Protein AF-A0A949L0H9-F1 (afdb_monomer_lite)

Structure (mmCIF, N/CA/C/O backbone):
data_AF-A0A949L0H9-F1
#
_entry.id   AF-A0A949L0H9-F1
#
loop_
_atom_site.group_PDB
_atom_site.id
_atom_site.type_symbol
_atom_site.label_atom_id
_atom_site.label_alt_id
_atom_site.label_comp_id
_atom_site.label_asym_id
_atom_site.label_entity_id
_atom_site.label_seq_id
_atom_site.pdbx_PDB_ins_code
_atom_site.Cartn_x
_atom_site.Cartn_y
_atom_site.Cartn_z
_atom_site.occupancy
_atom_site.B_iso_or_equiv
_atom_site.auth_seq_id
_atom_site.auth_comp_id
_atom_site.auth_asym_id
_atom_site.auth_atom_id
_atom_site.pdbx_PDB_model_num
ATOM 1 N N . GLN A 1 1 ? -30.271 -4.944 9.370 1.00 47.50 1 GLN A N 1
ATOM 2 C CA . GLN A 1 1 ? -29.997 -3.859 8.396 1.00 47.50 1 GLN A CA 1
ATOM 3 C C . GLN A 1 1 ? -28.569 -3.303 8.517 1.00 47.50 1 GLN A C 1
ATOM 5 O O . GLN A 1 1 ? -27.962 -3.091 7.476 1.00 47.50 1 GLN A O 1
ATOM 10 N N . HIS A 1 2 ? -27.985 -3.191 9.722 1.00 46.84 2 HIS A N 1
ATOM 11 C CA . HIS A 1 2 ? -26.578 -2.780 9.932 1.00 46.84 2 HIS A CA 1
ATOM 12 C C . HIS A 1 2 ? -25.532 -3.670 9.216 1.00 46.84 2 HIS A C 1
ATOM 14 O O . HIS A 1 2 ? -24.662 -3.157 8.523 1.00 46.84 2 HIS A O 1
ATOM 20 N N . LEU A 1 3 ? -25.679 -5.003 9.259 1.00 48.28 3 LEU A N 1
ATOM 21 C CA . LEU A 1 3 ? -24.758 -5.945 8.590 1.00 48.28 3 LEU A CA 1
ATOM 22 C C . LEU A 1 3 ? -24.699 -5.799 7.054 1.00 48.28 3 LEU A C 1
ATOM 24 O O . LEU A 1 3 ? -23.648 -6.015 6.463 1.00 48.28 3 LEU A O 1
ATOM 28 N N . LYS A 1 4 ? -25.800 -5.397 6.394 1.00 53.53 4 LYS A N 1
ATOM 29 C CA . LYS A 1 4 ? -25.814 -5.175 4.933 1.00 53.53 4 LYS A CA 1
ATOM 30 C C . LYS A 1 4 ? -25.065 -3.895 4.541 1.00 53.53 4 LYS A C 1
ATOM 32 O O . LYS A 1 4 ? -24.389 -3.880 3.519 1.00 53.53 4 LYS A O 1
ATOM 37 N N . GLN A 1 5 ? -25.157 -2.844 5.361 1.00 55.78 5 GLN A N 1
ATOM 38 C CA . GLN A 1 5 ? -24.393 -1.606 5.161 1.00 55.78 5 GLN A CA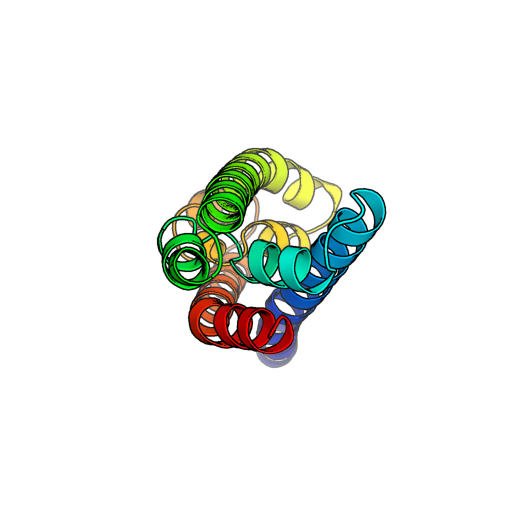 1
ATOM 39 C C . GLN A 1 5 ? -22.902 -1.809 5.452 1.00 55.78 5 GLN A C 1
ATOM 41 O O . GLN A 1 5 ? -22.064 -1.259 4.740 1.00 55.78 5 GLN A O 1
ATOM 46 N N . LEU A 1 6 ? -22.570 -2.644 6.441 1.00 62.34 6 LEU A N 1
ATOM 47 C CA . LEU A 1 6 ? -21.193 -3.057 6.707 1.00 62.34 6 LEU A CA 1
ATOM 48 C C . LEU A 1 6 ? -20.623 -3.877 5.535 1.00 62.34 6 LEU A C 1
ATOM 50 O O . LEU A 1 6 ? -19.512 -3.610 5.088 1.00 62.34 6 LEU A O 1
ATOM 54 N N . GLY A 1 7 ? -21.424 -4.788 4.968 1.00 69.62 7 GLY A N 1
ATOM 55 C CA . GLY A 1 7 ? -21.062 -5.603 3.802 1.00 69.62 7 GLY A CA 1
ATOM 56 C C . GLY A 1 7 ? -20.599 -4.793 2.589 1.00 69.62 7 GLY A C 1
ATOM 57 O O . GLY A 1 7 ? -19.589 -5.128 1.979 1.00 69.62 7 GLY A O 1
ATOM 58 N N . PHE A 1 8 ? -21.284 -3.692 2.265 1.00 76.38 8 PHE A N 1
ATOM 59 C CA . PHE A 1 8 ? -20.881 -2.836 1.143 1.00 76.38 8 PHE A CA 1
ATOM 60 C C . PHE A 1 8 ? -19.554 -2.107 1.413 1.00 76.38 8 PHE A C 1
ATOM 62 O O . PHE A 1 8 ? -18.700 -2.011 0.532 1.00 76.38 8 PHE A O 1
ATOM 69 N N . LYS A 1 9 ? -19.345 -1.638 2.650 1.00 72.69 9 LYS A N 1
ATOM 70 C CA . LYS A 1 9 ? -18.119 -0.924 3.044 1.00 72.69 9 LYS A CA 1
ATOM 71 C C . LYS A 1 9 ? -16.886 -1.828 3.075 1.00 72.69 9 LYS A C 1
ATOM 73 O O . LYS A 1 9 ? -15.805 -1.360 2.734 1.00 72.69 9 LYS A O 1
ATOM 78 N N . ILE A 1 10 ? -17.054 -3.107 3.415 1.00 79.00 10 ILE A N 1
ATOM 79 C CA . ILE A 1 10 ? -15.980 -4.116 3.406 1.00 79.00 10 ILE A CA 1
ATOM 80 C C . ILE A 1 10 ? -15.310 -4.226 2.032 1.00 79.00 10 ILE A C 1
ATOM 82 O O . ILE A 1 10 ? -14.104 -4.421 1.965 1.00 79.00 10 ILE A O 1
ATOM 86 N N . ILE A 1 11 ? -16.072 -4.075 0.946 1.00 84.25 11 ILE A N 1
ATOM 87 C CA . ILE A 1 11 ? -15.538 -4.125 -0.421 1.00 84.25 11 ILE A CA 1
ATOM 88 C C . ILE A 1 11 ? -15.094 -2.733 -0.877 1.00 84.25 11 ILE A C 1
ATOM 90 O O . ILE A 1 11 ? -14.038 -2.579 -1.488 1.00 84.25 11 ILE A O 1
ATOM 94 N N . LEU A 1 12 ? -15.884 -1.702 -0.568 1.00 89.56 12 LEU A N 1
ATOM 95 C CA . LEU A 1 12 ? -15.632 -0.352 -1.064 1.00 89.56 12 LEU A CA 1
ATOM 96 C C . LEU A 1 12 ? -14.301 0.225 -0.566 1.00 89.56 12 LEU A C 1
ATOM 98 O O . LEU A 1 12 ? -13.588 0.853 -1.346 1.00 89.56 12 LEU A O 1
ATOM 102 N N . VAL A 1 13 ? -13.959 0.017 0.709 1.00 93.81 13 VAL A N 1
ATOM 103 C CA . VAL A 1 13 ? -12.723 0.549 1.307 1.00 93.81 13 VAL A CA 1
ATOM 104 C C . VAL A 1 13 ? -11.472 0.015 0.597 1.00 93.81 13 VAL A C 1
ATOM 106 O O . VAL A 1 13 ? -10.722 0.837 0.068 1.00 93.81 13 VAL A O 1
ATOM 109 N N . PRO A 1 14 ? -11.237 -1.309 0.495 1.00 94.31 14 PRO A N 1
ATOM 110 C CA . PRO A 1 14 ? -10.046 -1.808 -0.180 1.00 94.31 14 PRO A CA 1
ATOM 111 C C . PRO A 1 14 ? -10.029 -1.465 -1.674 1.00 94.31 14 PRO A C 1
ATOM 113 O O . PRO A 1 14 ? -8.987 -1.082 -2.194 1.00 94.31 14 PRO A O 1
ATOM 116 N N . VAL A 1 15 ? -11.169 -1.531 -2.370 1.00 94.12 15 VAL A N 1
ATOM 117 C CA . VAL A 1 15 ? -11.220 -1.227 -3.811 1.00 94.12 15 VAL A CA 1
ATOM 118 C C . VAL A 1 15 ? -10.897 0.242 -4.083 1.00 94.12 15 VAL A C 1
ATOM 120 O O . VAL A 1 15 ? -10.064 0.539 -4.938 1.00 94.12 15 VAL A O 1
ATOM 123 N N . SER A 1 16 ? -11.508 1.170 -3.343 1.00 95.00 16 SER A N 1
ATOM 124 C CA . SER A 1 16 ? -11.232 2.604 -3.508 1.00 95.00 16 SER A CA 1
ATOM 125 C C . SER A 1 16 ? -9.788 2.957 -3.148 1.00 95.00 16 SER A C 1
ATOM 127 O O . SER A 1 16 ? -9.146 3.701 -3.890 1.00 95.00 16 SER A O 1
ATOM 129 N N . ALA A 1 17 ? -9.246 2.378 -2.071 1.00 95.88 17 ALA A N 1
ATOM 130 C CA . ALA A 1 17 ? -7.853 2.568 -1.680 1.00 95.88 17 ALA A CA 1
ATOM 131 C C . ALA A 1 17 ? -6.874 2.021 -2.734 1.00 95.88 17 ALA A C 1
ATOM 133 O O . ALA A 1 17 ? -5.868 2.668 -3.025 1.00 95.88 17 ALA A O 1
ATOM 134 N N . ALA A 1 18 ? -7.182 0.874 -3.347 1.00 97.00 18 ALA A N 1
ATOM 135 C CA . ALA A 1 18 ? -6.337 0.258 -4.367 1.00 97.00 18 ALA A CA 1
ATOM 136 C C . ALA A 1 18 ? -6.315 1.109 -5.638 1.00 97.00 18 ALA A C 1
ATOM 138 O O . ALA A 1 18 ? -5.243 1.461 -6.128 1.00 97.00 18 ALA A O 1
ATOM 139 N N . ILE A 1 19 ? -7.497 1.498 -6.127 1.00 97.50 19 ILE A N 1
ATOM 140 C CA . ILE A 1 19 ? -7.647 2.358 -7.306 1.00 97.50 19 ILE A CA 1
ATOM 141 C C . ILE A 1 19 ? -6.945 3.698 -7.074 1.00 97.50 19 ILE A C 1
ATOM 143 O O . ILE A 1 19 ? -6.143 4.119 -7.905 1.00 97.50 19 ILE A O 1
ATOM 147 N N . GLY A 1 20 ? -7.199 4.349 -5.935 1.00 97.38 20 GLY A N 1
ATOM 148 C CA . GLY A 1 20 ? -6.581 5.630 -5.597 1.00 97.38 20 GLY A CA 1
ATOM 149 C C . GLY A 1 20 ? -5.057 5.540 -5.491 1.00 97.38 20 GLY A C 1
ATOM 150 O O . GLY A 1 20 ? -4.358 6.389 -6.040 1.00 97.38 20 GLY A O 1
ATOM 151 N N . GLY A 1 21 ? -4.539 4.492 -4.843 1.00 97.25 21 GLY A N 1
ATOM 152 C CA . GLY A 1 21 ? -3.101 4.252 -4.717 1.00 97.25 21 GLY A CA 1
ATOM 153 C C . GLY A 1 21 ? -2.420 4.014 -6.064 1.00 97.25 21 GLY A C 1
ATOM 154 O O . GLY A 1 21 ? -1.398 4.636 -6.346 1.00 97.25 21 GLY A O 1
ATOM 155 N N . ILE A 1 22 ? -3.010 3.174 -6.920 1.00 98.38 22 ILE A N 1
ATOM 156 C CA . ILE A 1 22 ? -2.482 2.876 -8.260 1.00 98.38 22 ILE A CA 1
ATOM 157 C C . ILE A 1 22 ? -2.497 4.126 -9.140 1.00 98.38 22 ILE A C 1
ATOM 159 O O . ILE A 1 22 ? -1.470 4.465 -9.723 1.00 98.38 22 ILE A O 1
ATOM 163 N N . ILE A 1 23 ? -3.624 4.844 -9.201 1.00 98.38 23 ILE A N 1
ATOM 164 C CA . ILE A 1 23 ? -3.727 6.090 -9.974 1.00 98.38 23 ILE A CA 1
ATOM 165 C C . ILE A 1 23 ? -2.709 7.114 -9.461 1.00 98.38 23 ILE A C 1
ATOM 167 O O . ILE A 1 23 ? -2.021 7.742 -10.262 1.00 98.38 23 ILE A O 1
ATOM 171 N N . GLY A 1 24 ? -2.560 7.249 -8.140 1.00 98.00 24 GLY A N 1
ATOM 172 C CA . GLY A 1 24 ? -1.538 8.102 -7.537 1.00 98.00 24 GLY A CA 1
ATOM 173 C C . GLY A 1 24 ? -0.125 7.718 -7.980 1.00 98.00 24 GLY A C 1
ATOM 174 O O . GLY A 1 24 ? 0.632 8.584 -8.409 1.00 98.00 24 GLY A O 1
ATOM 175 N N . GLY A 1 25 ? 0.206 6.424 -7.961 1.00 98.06 25 GLY A N 1
ATOM 176 C CA . GLY A 1 25 ? 1.482 5.906 -8.462 1.00 98.06 25 GLY A CA 1
ATOM 177 C C . GLY A 1 25 ? 1.720 6.229 -9.938 1.00 98.06 25 GLY A C 1
ATOM 178 O O . GLY A 1 25 ? 2.794 6.709 -10.293 1.00 98.06 25 GLY A O 1
ATOM 179 N N . MET A 1 26 ? 0.707 6.046 -10.790 1.00 98.38 26 MET A N 1
ATOM 180 C CA . MET A 1 26 ? 0.776 6.384 -12.218 1.00 98.38 26 MET A CA 1
ATOM 181 C C . MET A 1 26 ? 0.998 7.884 -12.451 1.00 98.38 26 MET A C 1
ATOM 183 O O . MET A 1 26 ? 1.796 8.261 -13.306 1.00 98.38 26 MET A O 1
ATOM 187 N N . ILE A 1 27 ? 0.317 8.741 -11.684 1.00 98.56 27 ILE A N 1
ATOM 188 C CA . ILE A 1 27 ? 0.479 10.199 -11.763 1.00 98.56 27 ILE A CA 1
ATOM 189 C C . ILE A 1 27 ? 1.897 10.601 -11.349 1.00 98.56 27 ILE A C 1
ATOM 191 O O . ILE A 1 27 ? 2.534 11.382 -12.052 1.00 98.56 27 ILE A O 1
ATOM 195 N N . ILE A 1 28 ? 2.409 10.061 -10.239 1.00 97.81 28 ILE A N 1
ATOM 196 C CA . ILE A 1 28 ? 3.774 10.355 -9.785 1.00 97.81 28 ILE A CA 1
ATOM 197 C C . ILE A 1 28 ? 4.804 9.869 -10.808 1.00 97.81 28 ILE A C 1
ATOM 199 O O . ILE A 1 28 ? 5.720 10.621 -11.127 1.00 97.81 28 ILE A O 1
ATOM 203 N N . ALA A 1 29 ? 4.629 8.677 -11.383 1.00 97.56 29 ALA A N 1
ATOM 204 C CA . ALA A 1 29 ? 5.492 8.198 -12.460 1.00 97.56 29 ALA A CA 1
ATOM 205 C C . ALA A 1 29 ? 5.481 9.151 -13.666 1.00 97.56 29 ALA A C 1
ATOM 207 O O . ALA A 1 29 ? 6.547 9.537 -14.137 1.00 97.56 29 ALA A O 1
ATOM 208 N N . ALA A 1 30 ? 4.306 9.620 -14.100 1.00 97.75 30 ALA A N 1
ATOM 209 C CA . ALA A 1 30 ? 4.203 10.595 -15.186 1.00 97.75 30 ALA A CA 1
ATOM 210 C C . ALA A 1 30 ? 4.922 11.920 -14.863 1.00 97.75 30 ALA A C 1
ATOM 212 O O . ALA A 1 30 ? 5.626 12.457 -15.716 1.00 97.75 30 ALA A O 1
ATOM 213 N N . ILE A 1 31 ? 4.795 12.428 -13.630 1.00 98.25 31 ILE A N 1
ATOM 214 C CA . ILE A 1 31 ? 5.500 13.639 -13.168 1.00 98.25 31 ILE A CA 1
ATOM 215 C C . ILE A 1 31 ? 7.021 13.433 -13.184 1.00 98.25 31 ILE A C 1
ATOM 217 O O . ILE A 1 31 ? 7.763 14.336 -13.566 1.00 98.25 31 ILE A O 1
ATOM 221 N N . LEU A 1 32 ? 7.485 12.245 -12.798 1.00 96.44 32 LEU A N 1
ATOM 222 C CA . LEU A 1 32 ? 8.901 11.873 -12.786 1.00 96.44 32 LEU A CA 1
ATOM 223 C C . LEU A 1 32 ? 9.425 11.419 -14.157 1.00 96.44 32 LEU A C 1
ATOM 225 O O . LEU A 1 32 ? 10.583 11.025 -14.259 1.00 96.44 32 LEU A O 1
ATOM 229 N N . SER A 1 33 ? 8.607 11.492 -15.214 1.00 96.56 33 SER A N 1
ATOM 230 C CA . SER A 1 33 ? 8.946 11.004 -16.562 1.00 96.56 33 SER A CA 1
ATOM 231 C C . SER A 1 33 ? 9.325 9.513 -16.611 1.00 96.56 33 SER A C 1
ATOM 233 O O . SER A 1 33 ? 10.092 9.091 -17.474 1.00 96.56 33 SER A O 1
ATOM 235 N N . MET A 1 34 ? 8.769 8.711 -15.700 1.00 95.06 34 MET A N 1
ATOM 236 C CA . MET A 1 34 ? 8.860 7.249 -15.686 1.00 95.06 34 MET A CA 1
ATOM 237 C C . MET A 1 34 ? 7.657 6.625 -16.417 1.00 95.06 34 MET A C 1
ATOM 239 O O . MET A 1 34 ? 6.579 7.233 -16.456 1.00 95.06 34 MET A O 1
ATOM 243 N N . PRO A 1 35 ? 7.775 5.398 -16.958 1.00 96.62 35 PRO A N 1
ATOM 244 C CA . PRO A 1 35 ? 6.628 4.672 -17.491 1.00 96.62 35 PRO A CA 1
ATOM 245 C C . PRO A 1 35 ? 5.511 4.538 -16.445 1.00 96.62 35 PRO A C 1
ATOM 247 O O . PRO A 1 35 ? 5.727 4.097 -15.318 1.00 96.62 35 PRO A O 1
ATOM 250 N N . VAL A 1 36 ? 4.277 4.888 -16.817 1.00 97.81 36 VAL A N 1
ATOM 251 C CA . VAL A 1 36 ? 3.152 4.945 -15.862 1.00 97.81 36 VAL A CA 1
ATOM 252 C C . VAL A 1 36 ? 2.861 3.600 -15.190 1.00 97.81 36 VAL A C 1
ATOM 254 O O . VAL A 1 36 ? 2.466 3.568 -14.024 1.00 97.81 36 VAL A O 1
ATOM 257 N N . PHE A 1 37 ? 3.097 2.486 -15.889 1.00 97.88 37 PHE A N 1
ATOM 258 C CA . PHE A 1 37 ? 2.896 1.146 -15.338 1.00 97.88 37 PHE A CA 1
ATOM 259 C C . PHE A 1 37 ? 3.993 0.726 -14.348 1.00 97.88 37 PHE A C 1
ATOM 261 O O . PHE A 1 37 ? 3.722 -0.118 -13.499 1.00 97.88 37 PHE A O 1
ATOM 268 N N . GLU A 1 38 ? 5.169 1.366 -14.349 1.00 97.81 38 GLU A N 1
ATOM 269 C CA . GLU A 1 38 ? 6.159 1.191 -13.276 1.00 97.81 38 GLU A CA 1
ATOM 270 C C . GLU A 1 38 ? 5.643 1.796 -11.968 1.00 97.81 38 GLU A C 1
ATOM 272 O O . GLU A 1 38 ? 5.677 1.150 -10.919 1.00 97.81 38 GLU A O 1
ATOM 277 N N . GLY A 1 39 ? 5.061 2.998 -12.045 1.00 98.00 39 GLY A N 1
ATOM 278 C CA . GLY A 1 39 ? 4.372 3.620 -10.913 1.00 98.00 39 GLY A CA 1
ATOM 279 C C . GLY A 1 39 ? 3.194 2.785 -10.410 1.00 98.00 39 GLY A C 1
ATOM 280 O O . GLY A 1 39 ? 3.019 2.627 -9.200 1.00 98.00 39 GLY A O 1
ATOM 281 N N . ALA A 1 40 ? 2.413 2.204 -11.327 1.00 98.38 40 ALA A N 1
ATOM 282 C CA . ALA A 1 40 ? 1.321 1.295 -10.983 1.00 98.38 40 ALA A CA 1
ATOM 283 C C . ALA A 1 40 ? 1.824 0.022 -10.280 1.00 98.38 40 ALA A C 1
ATOM 285 O O . ALA A 1 40 ? 1.273 -0.350 -9.245 1.00 98.38 40 ALA A O 1
ATOM 286 N N . ALA A 1 41 ? 2.883 -0.615 -10.794 1.00 98.12 41 ALA A N 1
ATOM 287 C CA . ALA A 1 41 ? 3.469 -1.825 -10.214 1.00 98.12 41 ALA A CA 1
ATOM 288 C C . ALA A 1 41 ? 4.022 -1.576 -8.801 1.00 98.12 41 ALA A C 1
ATOM 290 O O . ALA A 1 41 ? 3.747 -2.350 -7.884 1.00 98.12 41 ALA A O 1
ATOM 291 N N . VAL A 1 42 ? 4.734 -0.461 -8.602 1.00 98.25 42 VAL A N 1
ATOM 292 C CA . VAL A 1 42 ? 5.242 -0.035 -7.287 1.00 98.25 42 VAL A CA 1
ATOM 293 C C . VAL A 1 42 ? 4.095 0.196 -6.295 1.00 98.25 42 VAL A C 1
ATOM 295 O O . VAL A 1 42 ? 4.141 -0.294 -5.160 1.00 98.25 42 VAL A O 1
ATOM 298 N N . ALA A 1 43 ? 3.050 0.914 -6.717 1.00 97.94 43 ALA A N 1
ATOM 299 C CA . ALA A 1 43 ? 1.904 1.247 -5.870 1.00 97.94 43 ALA A CA 1
ATOM 300 C C . ALA A 1 43 ? 1.011 0.034 -5.551 1.00 97.94 43 ALA A C 1
ATOM 302 O O . ALA A 1 43 ? 0.459 -0.051 -4.450 1.00 97.94 43 ALA A O 1
ATOM 303 N N . ALA A 1 44 ? 0.914 -0.929 -6.471 1.00 98.06 44 ALA A N 1
ATOM 304 C CA . ALA A 1 44 ? 0.171 -2.177 -6.298 1.00 98.06 44 ALA A CA 1
ATOM 305 C C . ALA A 1 44 ? 0.785 -3.129 -5.255 1.00 98.06 44 ALA A C 1
ATOM 307 O O . ALA A 1 44 ? 0.195 -4.162 -4.945 1.00 98.06 44 ALA A O 1
ATOM 308 N N . GLY A 1 45 ? 1.940 -2.785 -4.674 1.00 97.12 45 GLY A N 1
ATOM 309 C CA . GLY A 1 45 ? 2.485 -3.491 -3.515 1.00 97.12 45 GLY A CA 1
ATOM 310 C C . GLY A 1 45 ? 1.674 -3.293 -2.231 1.00 97.12 45 GLY A C 1
ATOM 311 O O . GLY A 1 45 ? 1.773 -4.111 -1.321 1.00 97.12 45 GLY A O 1
ATOM 312 N N . PHE A 1 46 ? 0.858 -2.236 -2.144 1.00 97.06 46 PHE A N 1
ATOM 313 C CA . PHE A 1 46 ? -0.070 -1.946 -1.039 1.00 97.06 46 PHE A CA 1
ATOM 314 C C . PHE A 1 46 ? 0.507 -2.024 0.387 1.00 97.06 46 PHE A C 1
ATOM 316 O O . PHE A 1 46 ? -0.251 -2.118 1.351 1.00 97.06 46 PHE A O 1
ATOM 323 N N . GLY A 1 47 ? 1.817 -1.886 0.566 1.00 93.25 47 GLY A N 1
ATOM 324 C CA . GLY A 1 47 ? 2.517 -1.992 1.851 1.00 93.25 47 GLY A CA 1
ATOM 325 C C . GLY A 1 47 ? 3.234 -3.326 2.062 1.00 93.25 47 GLY A C 1
ATOM 326 O O . GLY A 1 47 ? 3.961 -3.466 3.037 1.00 93.25 47 GLY A O 1
ATOM 327 N N . TRP A 1 48 ? 3.105 -4.293 1.150 1.00 95.31 48 TRP A N 1
ATOM 328 C CA . TRP A 1 48 ? 3.815 -5.567 1.236 1.00 95.31 48 TRP A CA 1
ATOM 329 C C . TRP A 1 48 ? 5.255 -5.433 0.729 1.00 95.31 48 TRP A C 1
ATOM 331 O O . TRP A 1 48 ? 5.609 -5.850 -0.377 1.00 95.31 48 TRP A O 1
ATOM 341 N N . TYR A 1 49 ? 6.098 -4.836 1.571 1.00 94.06 49 TYR A N 1
ATOM 342 C CA . TYR A 1 49 ? 7.469 -4.469 1.223 1.00 94.06 49 TYR A CA 1
ATOM 343 C C . TYR A 1 49 ? 8.383 -5.661 0.916 1.00 94.06 49 TYR A C 1
ATOM 345 O O . TYR A 1 49 ? 9.413 -5.477 0.287 1.00 94.06 49 TYR A O 1
ATOM 353 N N . SER A 1 50 ? 8.059 -6.878 1.357 1.00 95.12 50 SER A N 1
ATOM 354 C CA . SER A 1 50 ? 8.877 -8.062 1.071 1.00 95.12 50 SER A CA 1
ATOM 355 C C . SER A 1 50 ? 8.487 -8.755 -0.237 1.00 95.12 50 SER A C 1
ATOM 357 O O . SER A 1 50 ? 9.366 -9.189 -0.977 1.00 95.12 50 SER A O 1
ATOM 359 N N . LEU A 1 51 ? 7.189 -8.841 -0.550 1.00 97.00 51 LEU A N 1
ATOM 360 C CA . LEU A 1 51 ? 6.697 -9.572 -1.721 1.00 97.00 51 LEU A CA 1
ATOM 361 C C . LEU A 1 51 ? 6.701 -8.727 -2.998 1.00 97.00 51 LEU A C 1
ATOM 363 O O . LEU A 1 51 ? 7.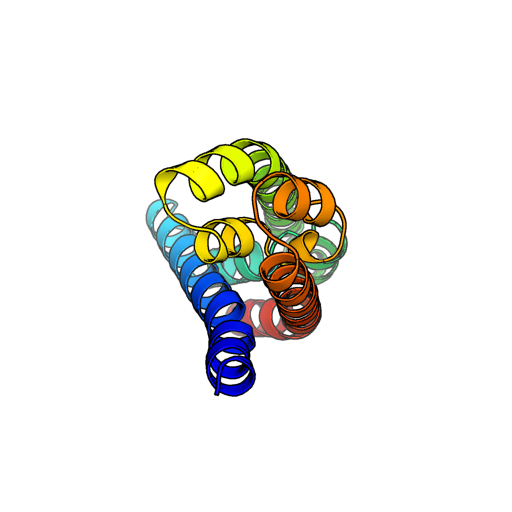133 -9.210 -4.042 1.00 97.00 51 LEU A O 1
ATOM 367 N N . ALA A 1 52 ? 6.229 -7.479 -2.947 1.00 97.19 52 ALA A N 1
ATOM 368 C CA . ALA A 1 52 ? 6.118 -6.669 -4.160 1.00 97.19 52 ALA A CA 1
ATOM 369 C C . ALA A 1 52 ? 7.485 -6.431 -4.838 1.00 97.19 52 ALA A C 1
ATOM 371 O O . ALA A 1 52 ? 7.596 -6.681 -6.039 1.00 97.19 52 ALA A O 1
ATOM 372 N N . PRO A 1 53 ? 8.562 -6.073 -4.108 1.00 97.94 53 PRO A N 1
ATOM 373 C CA . PRO A 1 53 ? 9.894 -5.940 -4.700 1.00 97.94 53 PRO A CA 1
ATOM 374 C C . PRO A 1 53 ? 10.440 -7.253 -5.246 1.00 97.94 53 PRO A C 1
ATOM 376 O O . PRO A 1 53 ? 11.098 -7.243 -6.283 1.00 97.94 53 PRO A O 1
ATOM 379 N N . LEU A 1 54 ? 10.149 -8.378 -4.583 1.00 98.19 54 LEU A N 1
ATOM 380 C CA . LEU A 1 54 ? 10.561 -9.708 -5.034 1.00 98.19 54 LEU A CA 1
ATOM 381 C C . LEU A 1 54 ? 9.966 -10.040 -6.410 1.00 98.19 54 LEU A C 1
ATOM 383 O O . LEU A 1 54 ? 10.671 -10.571 -7.262 1.00 98.19 54 LEU A O 1
ATOM 387 N N . ILE A 1 55 ? 8.696 -9.693 -6.638 1.00 97.75 55 ILE A N 1
ATOM 388 C CA . ILE A 1 55 ? 8.016 -9.886 -7.929 1.00 97.75 55 ILE A CA 1
ATOM 389 C C . ILE A 1 55 ? 8.590 -8.954 -9.009 1.00 97.75 55 ILE A C 1
ATOM 391 O O . ILE A 1 55 ? 8.681 -9.347 -10.168 1.00 97.75 55 ILE A O 1
ATOM 395 N N . ILE A 1 56 ? 8.984 -7.731 -8.640 1.00 98.00 56 ILE A N 1
ATOM 396 C CA . ILE A 1 56 ? 9.501 -6.711 -9.570 1.00 98.00 56 ILE A CA 1
ATOM 397 C C . ILE A 1 56 ? 10.985 -6.934 -9.915 1.00 98.00 56 ILE A C 1
ATOM 399 O O . ILE A 1 56 ? 11.430 -6.548 -10.994 1.00 98.00 56 ILE A O 1
ATOM 403 N N . ALA A 1 57 ? 11.759 -7.570 -9.032 1.00 97.81 57 ALA A N 1
ATOM 404 C CA . ALA A 1 57 ? 13.208 -7.733 -9.181 1.00 97.81 57 ALA A CA 1
ATOM 405 C C . ALA A 1 57 ? 13.667 -8.347 -10.520 1.00 97.81 57 ALA A C 1
ATOM 407 O O . ALA A 1 57 ? 14.653 -7.847 -11.062 1.00 97.81 57 ALA A O 1
ATOM 408 N N . PRO A 1 58 ? 12.986 -9.360 -11.098 1.00 96.56 58 PRO A N 1
ATOM 409 C CA . PRO A 1 58 ? 13.348 -9.895 -12.412 1.00 96.56 58 PRO A CA 1
ATOM 410 C C . PRO A 1 58 ? 13.177 -8.898 -13.567 1.00 96.56 58 PRO A C 1
ATOM 412 O O . PRO A 1 58 ? 13.855 -9.043 -14.578 1.00 96.56 58 PRO A O 1
ATOM 415 N N . TYR A 1 59 ? 12.284 -7.911 -13.429 1.00 96.12 59 TYR A N 1
ATOM 416 C CA . TYR A 1 59 ? 12.082 -6.849 -14.419 1.00 96.12 59 TYR A CA 1
ATOM 417 C C . TYR A 1 59 ? 13.137 -5.745 -14.270 1.00 96.12 59 TYR A C 1
ATOM 419 O O . TYR A 1 59 ? 13.790 -5.369 -15.238 1.00 96.12 59 TYR A O 1
ATOM 427 N N . SER A 1 60 ? 13.332 -5.230 -13.052 1.00 96.94 60 SER A N 1
ATOM 428 C CA . SER A 1 60 ? 14.329 -4.191 -12.779 1.00 96.94 60 SER A CA 1
ATOM 429 C C . SER A 1 60 ? 14.724 -4.166 -11.303 1.00 96.94 60 SER A C 1
ATOM 431 O O . SER A 1 60 ? 13.883 -4.004 -10.415 1.00 96.94 60 SER A O 1
ATOM 433 N N . ALA A 1 61 ? 16.028 -4.267 -11.034 1.00 97.50 61 ALA A N 1
ATOM 434 C CA . ALA A 1 61 ? 16.580 -4.151 -9.683 1.00 97.50 61 ALA A CA 1
ATOM 435 C C . ALA A 1 61 ? 16.389 -2.740 -9.091 1.00 97.50 61 ALA A C 1
ATOM 437 O O . ALA A 1 61 ? 16.145 -2.588 -7.891 1.00 97.50 61 ALA A O 1
ATOM 438 N N . GLU A 1 62 ? 16.456 -1.707 -9.933 1.00 97.25 62 GLU A N 1
ATOM 439 C CA . GLU A 1 62 ? 16.195 -0.326 -9.528 1.00 97.25 62 GLU A CA 1
ATOM 440 C C . GLU A 1 62 ? 14.728 -0.155 -9.118 1.00 97.25 62 GLU A C 1
ATOM 442 O O . GLU A 1 62 ? 14.447 0.290 -8.003 1.00 97.25 62 GLU A O 1
ATOM 447 N N . LEU A 1 63 ? 13.789 -0.611 -9.956 1.00 97.62 63 LEU A N 1
ATOM 448 C CA . LEU A 1 63 ? 12.361 -0.506 -9.653 1.00 97.62 63 LEU A CA 1
ATOM 449 C C . LEU A 1 63 ? 11.969 -1.347 -8.433 1.00 97.62 63 LEU A C 1
ATOM 451 O O . LEU A 1 63 ? 11.130 -0.929 -7.639 1.00 97.62 63 LEU A O 1
ATOM 455 N N . SER A 1 64 ? 12.607 -2.503 -8.240 1.00 98.31 64 SER A N 1
ATOM 456 C CA . SER A 1 64 ? 12.443 -3.321 -7.034 1.00 98.31 64 SER A CA 1
ATOM 457 C C . SER A 1 64 ? 12.864 -2.557 -5.773 1.00 98.31 64 SER A C 1
ATOM 459 O O . SER A 1 64 ? 12.137 -2.542 -4.779 1.00 98.31 64 SER A O 1
ATOM 461 N N . THR A 1 65 ? 13.982 -1.828 -5.830 1.00 98.38 65 THR A N 1
ATOM 462 C CA . THR A 1 65 ? 14.451 -0.992 -4.714 1.00 98.38 65 THR A CA 1
ATOM 463 C C . THR A 1 65 ? 13.478 0.152 -4.424 1.00 98.38 65 THR A C 1
ATOM 465 O O . THR A 1 65 ? 13.139 0.396 -3.263 1.00 98.38 65 THR A O 1
ATOM 468 N N . ILE A 1 66 ? 12.968 0.812 -5.470 1.00 97.94 66 ILE A N 1
ATOM 469 C CA . ILE A 1 66 ? 11.928 1.842 -5.341 1.00 97.94 66 ILE A CA 1
ATOM 470 C C . ILE A 1 66 ? 10.676 1.235 -4.699 1.00 97.94 66 ILE A C 1
ATOM 472 O O . ILE A 1 66 ? 10.175 1.774 -3.717 1.00 97.94 66 ILE A O 1
ATOM 476 N N . ALA A 1 67 ? 10.214 0.075 -5.174 1.00 98.25 67 ALA A N 1
ATOM 477 C CA . ALA A 1 67 ? 9.060 -0.617 -4.613 1.00 98.25 67 ALA A CA 1
ATOM 478 C C . ALA A 1 67 ? 9.244 -0.949 -3.128 1.00 98.25 67 ALA A C 1
ATOM 480 O O . ALA A 1 67 ? 8.315 -0.750 -2.342 1.00 98.25 67 ALA A O 1
ATOM 481 N N . PHE A 1 68 ? 10.428 -1.414 -2.727 1.00 98.56 68 PHE A N 1
ATOM 482 C CA . PHE A 1 68 ? 10.732 -1.712 -1.329 1.00 98.56 68 PHE A CA 1
ATOM 483 C C . PHE A 1 68 ? 10.594 -0.453 -0.474 1.00 98.56 68 PHE A C 1
ATOM 485 O O . PHE A 1 68 ? 9.800 -0.425 0.469 1.00 98.56 68 PHE A O 1
ATOM 492 N N . LEU A 1 69 ? 11.302 0.615 -0.850 1.00 98.38 69 LEU A N 1
ATOM 493 C CA . LEU A 1 69 ? 11.305 1.869 -0.101 1.00 98.38 69 LEU A CA 1
ATOM 494 C C . LEU A 1 69 ? 9.919 2.513 -0.065 1.00 98.38 69 LEU A C 1
ATOM 496 O O . LEU A 1 69 ? 9.463 2.910 1.004 1.00 98.38 69 LEU A O 1
ATOM 500 N N . THR A 1 70 ? 9.214 2.573 -1.195 1.00 97.56 70 THR A N 1
ATOM 501 C CA . THR A 1 70 ? 7.861 3.135 -1.264 1.00 97.56 70 THR A CA 1
ATOM 502 C C . THR A 1 70 ? 6.905 2.400 -0.332 1.00 97.56 70 THR A C 1
ATOM 504 O O . THR A 1 70 ? 6.150 3.049 0.392 1.00 97.56 70 THR A O 1
ATOM 507 N N . ASN A 1 71 ? 6.941 1.065 -0.300 1.00 97.50 71 ASN A N 1
ATOM 508 C CA . ASN A 1 71 ? 6.030 0.290 0.541 1.00 97.50 71 ASN A CA 1
ATOM 509 C C . ASN A 1 71 ? 6.401 0.371 2.035 1.00 97.50 71 ASN A C 1
ATOM 511 O O . ASN A 1 71 ? 5.493 0.499 2.857 1.00 97.50 71 ASN A O 1
ATOM 515 N N . VAL A 1 72 ? 7.695 0.425 2.383 1.00 97.81 72 VAL A N 1
ATOM 516 C CA . VAL A 1 72 ? 8.154 0.704 3.761 1.00 97.81 72 VAL A CA 1
ATOM 517 C C . VAL A 1 72 ? 7.719 2.099 4.214 1.00 97.81 72 VAL A C 1
ATOM 519 O O . VAL A 1 72 ? 7.129 2.257 5.284 1.00 97.81 72 VAL A O 1
ATOM 522 N N . PHE A 1 73 ? 7.959 3.130 3.399 1.00 97.56 73 PHE A N 1
ATOM 523 C CA . PHE A 1 73 ? 7.559 4.492 3.745 1.00 97.56 73 PHE A CA 1
ATOM 524 C C . PHE A 1 73 ? 6.043 4.629 3.841 1.00 97.56 73 PHE A C 1
ATOM 526 O O . PHE A 1 73 ? 5.562 5.281 4.766 1.00 97.56 73 PHE A O 1
ATOM 533 N N . LYS A 1 74 ? 5.274 3.980 2.958 1.00 95.81 74 LYS A N 1
ATOM 534 C CA . LYS A 1 74 ? 3.809 3.949 3.059 1.00 95.81 74 LYS A CA 1
ATOM 535 C C . LYS A 1 74 ? 3.361 3.402 4.413 1.00 95.81 74 LYS A C 1
ATOM 537 O O . LYS A 1 74 ? 2.470 3.982 5.025 1.00 95.81 74 LYS A O 1
ATOM 542 N N . GLU A 1 75 ? 3.967 2.314 4.884 1.00 95.88 75 GLU A N 1
ATOM 543 C CA . GLU A 1 75 ? 3.639 1.715 6.180 1.00 95.88 75 GLU A CA 1
ATOM 544 C C . GLU A 1 75 ? 3.964 2.662 7.346 1.00 95.88 75 GLU A C 1
ATOM 546 O O . GLU A 1 75 ? 3.103 2.908 8.193 1.00 95.88 75 GLU A O 1
ATOM 551 N N . ILE A 1 76 ? 5.148 3.284 7.345 1.00 97.19 76 ILE A N 1
ATOM 552 C CA . ILE A 1 76 ? 5.545 4.267 8.368 1.00 97.19 76 ILE A CA 1
ATOM 553 C C . ILE A 1 76 ? 4.593 5.472 8.373 1.00 97.19 76 ILE A C 1
ATOM 555 O O . ILE A 1 76 ? 4.121 5.898 9.430 1.00 97.19 76 ILE A O 1
ATOM 559 N N . LEU A 1 77 ? 4.270 6.015 7.197 1.00 97.50 77 LEU A N 1
ATOM 560 C CA . LEU A 1 77 ? 3.340 7.135 7.072 1.00 97.50 77 LEU A CA 1
ATOM 561 C C . LEU A 1 77 ? 1.929 6.737 7.514 1.00 97.50 77 LEU A C 1
ATOM 563 O O . LEU A 1 77 ? 1.269 7.522 8.192 1.00 97.50 77 LEU A O 1
ATOM 567 N N . ALA A 1 78 ? 1.471 5.521 7.207 1.00 96.94 78 ALA A N 1
ATOM 568 C CA . ALA A 1 78 ? 0.182 5.023 7.677 1.00 96.94 78 ALA A CA 1
ATOM 569 C C . ALA A 1 78 ? 0.135 4.972 9.212 1.00 96.94 78 ALA A C 1
ATOM 571 O O . ALA A 1 78 ? -0.785 5.529 9.808 1.00 96.94 78 ALA A O 1
ATOM 572 N N . ILE A 1 79 ? 1.155 4.399 9.857 1.00 97.88 79 ILE A N 1
ATOM 573 C CA . ILE A 1 79 ? 1.290 4.358 11.325 1.00 97.88 79 ILE A CA 1
ATOM 574 C C . ILE A 1 79 ? 1.162 5.763 11.932 1.00 97.88 79 ILE A C 1
ATOM 576 O O . ILE A 1 79 ? 0.449 5.949 12.922 1.00 97.88 79 ILE A O 1
ATOM 580 N N . ILE A 1 80 ? 1.813 6.755 11.319 1.00 98.06 80 ILE A N 1
ATOM 581 C CA . ILE A 1 80 ? 1.783 8.148 11.777 1.00 98.06 80 ILE A CA 1
ATOM 582 C C . ILE A 1 80 ? 0.406 8.779 11.548 1.00 98.06 80 ILE A C 1
ATOM 584 O O . ILE A 1 80 ? -0.109 9.437 12.450 1.00 98.06 80 ILE A O 1
ATOM 588 N N . PHE A 1 81 ? -0.202 8.603 10.372 1.00 98.06 81 PHE A N 1
ATOM 589 C CA . PHE A 1 81 ? -1.399 9.347 9.972 1.00 98.06 81 PHE A CA 1
ATOM 590 C C . PHE A 1 81 ? -2.727 8.727 10.420 1.00 98.06 81 PHE A C 1
ATOM 592 O O . PHE A 1 81 ? -3.681 9.479 10.640 1.00 98.06 81 PHE A O 1
ATOM 599 N N . ILE A 1 82 ? -2.806 7.406 10.619 1.00 98.25 82 ILE A N 1
ATOM 600 C CA . ILE A 1 82 ? -4.034 6.703 11.041 1.00 98.25 82 ILE A CA 1
ATOM 601 C C . ILE A 1 82 ? -4.707 7.367 12.25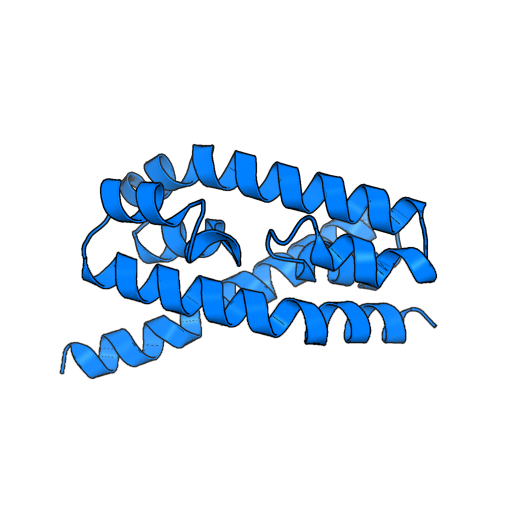9 1.00 98.25 82 ILE A C 1
ATOM 603 O O . ILE A 1 82 ? -5.904 7.656 12.174 1.00 98.25 82 ILE A O 1
ATOM 607 N N . PRO A 1 83 ? -4.000 7.694 13.364 1.00 97.81 83 PRO A N 1
ATOM 608 C CA . PRO A 1 83 ? -4.616 8.341 14.525 1.00 97.81 83 PRO A CA 1
ATOM 609 C C . PRO A 1 83 ? -5.247 9.703 14.216 1.00 97.81 83 PRO A C 1
ATOM 611 O O . PRO A 1 83 ? -6.254 10.076 14.820 1.00 97.81 83 PRO A O 1
ATOM 614 N N . PHE A 1 84 ? -4.658 10.467 13.293 1.00 98.00 84 PHE A N 1
ATOM 615 C CA . PHE A 1 84 ? -5.155 11.791 12.922 1.00 98.00 84 PHE A CA 1
ATOM 616 C C . PHE A 1 84 ? -6.363 11.688 11.995 1.00 98.00 84 PHE A C 1
ATOM 618 O O . PHE A 1 84 ? -7.360 12.377 12.216 1.00 98.00 84 PHE A O 1
ATOM 625 N N . VAL A 1 85 ? -6.292 10.807 10.995 1.00 97.88 85 VAL A N 1
ATOM 626 C CA . VAL A 1 85 ? -7.379 10.579 10.036 1.00 97.88 85 VAL A CA 1
ATOM 627 C C . VAL A 1 85 ? -8.604 9.994 10.732 1.00 97.88 85 VAL A C 1
ATOM 629 O O . VAL A 1 85 ? -9.704 10.498 10.515 1.00 97.88 85 VAL A O 1
ATOM 632 N N . ALA A 1 86 ? -8.422 9.048 11.657 1.00 97.19 86 ALA A N 1
ATOM 633 C CA . ALA A 1 86 ? -9.523 8.476 12.433 1.00 97.19 86 ALA A CA 1
ATOM 634 C C . ALA A 1 86 ? -10.294 9.534 13.243 1.00 97.19 86 ALA A C 1
ATOM 636 O O . ALA A 1 86 ? -11.516 9.469 13.345 1.00 97.19 86 ALA A O 1
ATOM 637 N N . LYS A 1 87 ? -9.591 10.531 13.796 1.00 95.69 87 LYS A N 1
ATOM 638 C CA . LYS A 1 87 ? -10.196 11.590 14.621 1.00 95.69 87 LYS A CA 1
ATOM 639 C C . LYS A 1 87 ? -10.809 12.731 13.814 1.00 95.69 87 LYS A C 1
ATOM 641 O O . LYS A 1 87 ? -11.734 13.371 14.305 1.00 95.69 87 LYS A O 1
ATOM 646 N N . LYS A 1 88 ? -10.251 13.047 12.641 1.00 96.69 88 LYS A N 1
ATOM 647 C CA . LYS A 1 88 ? -10.599 14.265 11.884 1.00 96.69 88 LYS A CA 1
ATOM 648 C C . LYS A 1 88 ? -11.392 14.018 10.607 1.00 96.69 88 LYS A C 1
ATOM 650 O O . LYS A 1 88 ? -12.074 14.932 10.161 1.00 96.69 88 LYS A O 1
ATOM 655 N N . ILE A 1 89 ? -11.257 12.843 10.001 1.00 96.50 89 ILE A N 1
ATOM 656 C CA . ILE A 1 89 ? -11.832 12.538 8.686 1.00 96.50 89 ILE A CA 1
ATOM 657 C C . ILE A 1 89 ? -12.861 11.423 8.834 1.00 96.50 89 ILE A C 1
ATOM 659 O O . ILE A 1 89 ? -14.035 11.632 8.547 1.00 96.50 89 ILE A O 1
ATOM 663 N N . GLY A 1 90 ? -12.439 10.270 9.348 1.00 95.50 90 GLY A N 1
ATOM 664 C CA . GLY A 1 90 ? -13.333 9.146 9.572 1.00 95.50 90 GLY A CA 1
ATOM 665 C C . GLY A 1 90 ? -12.605 7.817 9.734 1.00 95.50 90 GLY A C 1
ATOM 666 O O . GLY A 1 90 ? -11.394 7.691 9.533 1.00 95.50 90 GLY A O 1
ATOM 667 N N . PHE A 1 91 ? -13.359 6.815 10.182 1.00 95.25 91 PHE A N 1
ATOM 668 C CA . PHE A 1 91 ? -12.814 5.515 10.575 1.00 95.25 91 PHE A CA 1
ATOM 669 C C . PHE A 1 91 ? -12.467 4.644 9.366 1.00 95.25 91 PHE A C 1
ATOM 671 O O . PHE A 1 91 ? -11.451 3.956 9.379 1.00 95.25 91 PHE A O 1
ATOM 678 N N . PHE A 1 92 ? -13.272 4.695 8.303 1.00 93.94 92 PHE A N 1
ATOM 679 C CA . PHE A 1 92 ? 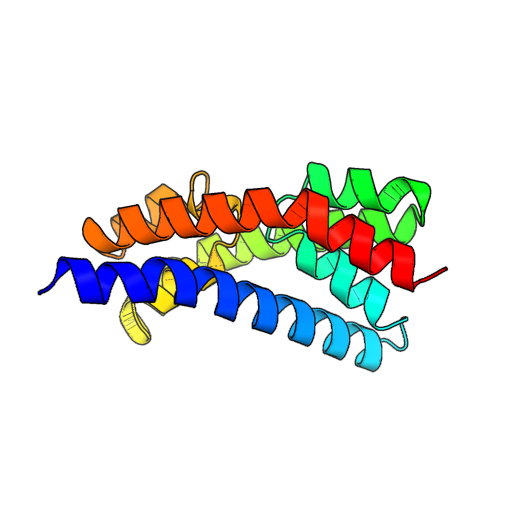-13.037 3.903 7.091 1.00 93.94 92 PHE A CA 1
ATOM 680 C C . PHE A 1 92 ? -11.879 4.474 6.265 1.00 93.94 92 PHE A C 1
ATOM 682 O O . PHE A 1 92 ? -11.095 3.731 5.680 1.00 93.94 92 PHE A O 1
ATOM 689 N N . GLU A 1 93 ? -11.722 5.791 6.287 1.00 95.12 93 GLU A N 1
ATOM 690 C CA . GLU A 1 93 ? -10.620 6.526 5.678 1.00 95.12 93 GLU A CA 1
ATOM 691 C C . GLU A 1 93 ? -9.301 6.202 6.384 1.00 95.12 93 GLU A C 1
ATOM 693 O O . GLU A 1 93 ? -8.271 6.042 5.733 1.00 95.12 93 GLU A O 1
ATOM 698 N N . ALA A 1 94 ? -9.331 6.023 7.709 1.00 96.88 94 ALA A N 1
ATOM 699 C CA . ALA A 1 94 ? -8.167 5.564 8.459 1.00 96.88 94 ALA A CA 1
ATOM 700 C C . ALA A 1 94 ? -7.751 4.137 8.057 1.00 96.88 94 ALA A C 1
ATOM 702 O O . ALA A 1 94 ? -6.560 3.867 7.923 1.00 96.88 94 ALA A O 1
ATOM 703 N N . VAL A 1 95 ? -8.711 3.240 7.795 1.00 97.00 95 VAL A N 1
ATOM 704 C CA . VAL A 1 95 ? -8.422 1.886 7.286 1.00 97.00 95 VAL A CA 1
ATOM 705 C C . VAL A 1 95 ? -7.742 1.927 5.918 1.00 97.00 95 VAL A C 1
ATOM 707 O O . VAL A 1 95 ? -6.782 1.188 5.693 1.00 97.00 95 VAL A O 1
ATOM 710 N N . ALA A 1 96 ? -8.194 2.807 5.019 1.00 95.69 96 ALA A N 1
ATOM 711 C CA . ALA A 1 96 ? -7.653 2.921 3.663 1.00 95.69 96 ALA A CA 1
ATOM 712 C C . ALA A 1 96 ? -6.135 3.198 3.634 1.00 95.69 96 ALA A C 1
ATOM 714 O O . ALA A 1 96 ? -5.445 2.747 2.719 1.00 95.69 96 ALA A O 1
ATOM 715 N N . LEU A 1 97 ? -5.591 3.876 4.653 1.00 96.69 97 LEU A N 1
ATOM 716 C CA . LEU A 1 97 ? -4.154 4.152 4.759 1.00 96.69 97 LEU A CA 1
ATOM 717 C C . LEU A 1 97 ? -3.308 2.887 4.975 1.00 96.69 97 LEU A C 1
ATOM 719 O O . LEU A 1 97 ? -2.176 2.811 4.485 1.00 96.69 97 LEU A O 1
ATOM 723 N N . GLY A 1 98 ? -3.849 1.886 5.677 1.00 94.94 98 GLY A N 1
ATOM 724 C CA . GLY A 1 98 ? -3.121 0.664 6.031 1.00 94.94 98 GLY A CA 1
ATOM 725 C C . GLY A 1 98 ? -2.734 -0.171 4.808 1.00 94.94 98 GLY A C 1
ATOM 726 O O . GLY A 1 98 ? -1.606 -0.639 4.696 1.00 94.94 98 GLY A O 1
ATOM 727 N N . GLY A 1 99 ? -3.590 -0.263 3.787 1.00 95.44 99 GLY A N 1
ATOM 728 C CA . GLY A 1 99 ? -3.357 -1.187 2.665 1.00 95.44 99 GLY A CA 1
ATOM 729 C C . GLY A 1 99 ? -3.289 -2.639 3.154 1.00 95.44 99 GLY A C 1
ATOM 730 O O . GLY A 1 99 ? -4.098 -3.026 3.992 1.00 95.44 99 GLY A O 1
ATOM 731 N N . ALA A 1 100 ? -2.328 -3.428 2.669 1.00 96.19 100 ALA A N 1
ATOM 732 C CA . ALA A 1 100 ? -2.104 -4.813 3.097 1.00 96.19 100 ALA A CA 1
ATOM 733 C C . ALA A 1 100 ? -1.854 -4.926 4.609 1.00 96.19 100 ALA A C 1
ATOM 735 O O . ALA A 1 100 ? -2.390 -5.822 5.255 1.00 96.19 100 ALA A O 1
ATOM 736 N N . THR A 1 101 ? -1.156 -3.953 5.202 1.00 96.06 101 THR A N 1
ATOM 737 C CA . THR A 1 101 ? -0.796 -3.984 6.628 1.00 96.06 101 THR A CA 1
ATOM 738 C C . THR A 1 101 ? -1.962 -3.647 7.564 1.00 96.06 101 THR A C 1
ATOM 740 O O . THR A 1 101 ? -1.810 -3.621 8.789 1.00 96.06 101 THR A O 1
ATOM 743 N N . ALA A 1 102 ? -3.151 -3.361 7.015 1.00 97.12 102 ALA A N 1
ATOM 744 C CA . ALA A 1 102 ? -4.374 -3.108 7.782 1.00 97.12 102 ALA A CA 1
ATOM 745 C C . ALA A 1 102 ? -4.848 -4.335 8.575 1.00 97.12 102 ALA A C 1
ATOM 747 O O . ALA A 1 102 ? -5.571 -4.171 9.557 1.00 97.12 102 ALA A O 1
ATOM 748 N N . MET A 1 103 ? -4.444 -5.544 8.169 1.00 96.38 103 MET A N 1
ATOM 749 C CA . MET A 1 103 ? -4.807 -6.788 8.855 1.00 96.38 103 MET A CA 1
ATOM 750 C C . MET A 1 103 ? -3.842 -7.194 9.975 1.00 96.38 103 MET A C 1
ATOM 752 O O . MET A 1 103 ? -4.224 -8.006 10.815 1.00 96.38 103 MET A O 1
ATOM 756 N N . ASP A 1 104 ? -2.626 -6.643 10.007 1.00 94.88 104 ASP A N 1
ATOM 757 C CA . ASP A 1 104 ? -1.567 -7.018 10.947 1.00 94.88 104 ASP A CA 1
ATOM 758 C C . ASP A 1 104 ? -0.880 -5.790 11.576 1.00 94.88 104 ASP A C 1
ATOM 760 O O . ASP A 1 104 ? -1.324 -5.343 12.633 1.00 94.88 104 ASP A O 1
ATOM 764 N N . THR A 1 105 ? 0.163 -5.206 10.976 1.00 95.38 105 THR A N 1
ATOM 765 C CA . THR A 1 105 ? 1.018 -4.197 11.626 1.00 95.38 105 THR A CA 1
ATOM 766 C C . THR A 1 105 ? 0.244 -2.949 12.040 1.00 95.38 105 THR A C 1
ATOM 768 O O . THR A 1 105 ? 0.451 -2.410 13.130 1.00 95.38 105 THR A O 1
ATOM 771 N N . THR A 1 106 ? -0.673 -2.476 11.193 1.00 97.12 106 THR A N 1
ATOM 772 C CA . THR A 1 106 ? -1.455 -1.262 11.479 1.00 97.12 106 THR A CA 1
ATOM 773 C C . THR A 1 106 ? -2.783 -1.555 12.172 1.00 97.12 106 THR A C 1
ATOM 775 O O . THR A 1 106 ? -3.412 -0.626 12.689 1.00 97.12 106 THR A O 1
ATOM 778 N N . LEU A 1 107 ? -3.183 -2.830 12.285 1.00 97.75 107 LEU A N 1
ATOM 779 C CA . LEU A 1 107 ? -4.437 -3.224 12.927 1.00 97.75 107 LEU A CA 1
ATOM 780 C C . LEU A 1 107 ? -4.537 -2.715 14.380 1.00 97.75 107 LEU A C 1
ATOM 782 O O . LEU A 1 107 ? -5.545 -2.076 14.689 1.00 97.75 107 LEU A O 1
ATOM 786 N N . PRO A 1 108 ? -3.527 -2.872 15.267 1.00 97.38 108 PRO A N 1
ATOM 787 C CA . PRO A 1 108 ? -3.587 -2.344 16.635 1.00 97.38 108 PRO A CA 1
ATOM 788 C C . PRO A 1 108 ? -3.767 -0.823 16.706 1.00 97.38 108 PRO A C 1
ATOM 790 O O . PRO A 1 108 ? -4.357 -0.296 17.649 1.00 97.38 108 PRO A O 1
ATOM 793 N N . ILE A 1 109 ? -3.250 -0.095 15.716 1.00 97.81 109 ILE A N 1
ATOM 794 C CA . ILE A 1 109 ? -3.346 1.366 15.664 1.00 97.81 109 ILE A CA 1
ATOM 795 C C . ILE A 1 109 ? -4.750 1.767 15.229 1.00 97.81 109 ILE A C 1
ATOM 797 O O . ILE A 1 109 ? -5.352 2.649 15.848 1.00 97.81 109 ILE A O 1
ATOM 801 N N . ILE A 1 110 ? -5.289 1.100 14.207 1.00 97.56 110 ILE A N 1
ATOM 802 C CA . ILE A 1 110 ? -6.661 1.307 13.748 1.00 97.56 110 ILE A CA 1
ATOM 803 C C . ILE A 1 110 ? -7.630 1.001 14.890 1.00 97.56 110 ILE A C 1
ATOM 805 O O . ILE A 1 110 ? -8.457 1.849 15.220 1.00 97.56 110 ILE A O 1
ATOM 809 N N . THR A 1 111 ? -7.511 -0.155 15.547 1.00 96.69 111 THR A N 1
ATOM 810 C CA . THR A 1 111 ? -8.438 -0.555 16.618 1.00 96.69 111 THR A CA 1
ATOM 811 C C . THR A 1 111 ? -8.394 0.393 17.814 1.00 96.69 111 THR A C 1
ATOM 813 O O . THR A 1 111 ? -9.445 0.750 18.339 1.00 96.69 111 THR A O 1
ATOM 816 N N . ARG A 1 112 ? -7.206 0.880 18.201 1.00 97.25 112 ARG A N 1
ATOM 817 C CA . ARG A 1 112 ? -7.047 1.848 19.300 1.00 97.25 112 ARG A CA 1
ATOM 818 C C . ARG A 1 112 ? -7.659 3.219 19.003 1.00 97.25 112 ARG A C 1
ATOM 820 O O . ARG A 1 112 ? -7.997 3.942 19.938 1.00 97.25 112 ARG A O 1
ATOM 827 N N . ASN A 1 113 ? -7.761 3.601 17.731 1.00 96.44 113 ASN A N 1
ATOM 828 C CA . ASN A 1 113 ? -8.249 4.921 17.321 1.00 96.44 113 ASN A CA 1
ATOM 829 C C . ASN A 1 113 ? -9.653 4.889 16.690 1.00 96.44 113 ASN A C 1
ATOM 831 O O . ASN A 1 113 ? -10.149 5.943 16.297 1.00 96.44 113 ASN A O 1
ATOM 835 N N . THR A 1 114 ? -10.289 3.718 16.587 1.00 94.44 114 THR A N 1
ATOM 836 C CA . THR A 1 114 ? -11.617 3.539 15.971 1.00 94.44 114 THR A CA 1
ATOM 837 C C . THR A 1 114 ? -12.527 2.672 16.860 1.00 94.44 114 THR A C 1
ATOM 839 O O . THR A 1 114 ? -12.597 2.900 18.066 1.00 94.44 114 THR A O 1
ATOM 842 N N . ASN A 1 115 ? -13.262 1.708 16.293 1.00 93.19 115 ASN A N 1
ATOM 843 C CA . ASN A 1 115 ? -14.187 0.823 17.000 1.00 93.19 115 ASN A CA 1
ATOM 844 C C . ASN A 1 115 ? -14.069 -0.637 16.514 1.00 93.19 115 ASN A C 1
ATOM 846 O O . ASN A 1 115 ? -13.415 -0.932 15.512 1.00 93.19 115 ASN A O 1
ATOM 850 N N . SER A 1 116 ? -14.725 -1.561 17.221 1.00 90.06 116 SER A N 1
ATOM 851 C CA . SER A 1 116 ? -14.653 -3.001 16.933 1.00 90.06 116 SER A CA 1
ATOM 852 C C . SER A 1 116 ? -15.179 -3.383 15.545 1.00 90.06 116 SER A C 1
ATOM 854 O O . SER A 1 116 ? -14.641 -4.295 14.927 1.00 90.06 116 SER A O 1
ATOM 856 N N . GLU A 1 117 ? -16.187 -2.682 15.018 1.00 90.00 117 GLU A N 1
ATOM 857 C CA . GLU A 1 117 ? -16.686 -2.929 13.657 1.00 90.00 117 GLU A CA 1
ATOM 858 C C . GLU A 1 117 ? -15.644 -2.544 12.598 1.00 90.00 117 GLU A C 1
ATOM 860 O O . GLU A 1 117 ? -15.416 -3.282 11.639 1.00 90.00 117 GLU A O 1
ATOM 865 N N . THR A 1 118 ? -14.954 -1.420 12.801 1.00 92.44 118 THR A N 1
ATOM 866 C CA . THR A 1 118 ? -13.886 -0.947 11.910 1.00 92.44 118 THR A CA 1
ATOM 867 C C . THR A 1 118 ? -12.690 -1.894 11.929 1.00 92.44 118 THR A C 1
ATOM 869 O O . THR A 1 118 ? -12.073 -2.102 10.890 1.00 92.44 118 THR A O 1
ATOM 872 N N . ALA A 1 119 ? -12.398 -2.531 13.066 1.00 94.00 119 ALA A N 1
ATOM 873 C CA . ALA A 1 119 ? -11.354 -3.551 13.156 1.00 94.00 119 ALA A CA 1
ATOM 874 C C . ALA A 1 119 ? -11.607 -4.733 12.203 1.00 94.00 119 ALA A C 1
ATOM 876 O O . ALA A 1 119 ? -10.689 -5.188 11.523 1.00 94.00 119 ALA A O 1
ATOM 877 N N . VAL A 1 120 ? -12.861 -5.191 12.099 1.00 93.00 120 VAL A N 1
ATOM 878 C CA . VAL A 1 120 ? -13.245 -6.257 11.157 1.00 93.00 120 VAL A CA 1
ATOM 879 C C . VAL A 1 120 ? -13.056 -5.792 9.713 1.00 93.00 120 VAL A C 1
ATOM 881 O O . VAL A 1 120 ? -12.516 -6.529 8.889 1.00 93.00 120 VAL A O 1
ATOM 884 N N . VAL A 1 121 ? -13.448 -4.553 9.406 1.00 94.06 121 VAL A N 1
ATOM 885 C CA . VAL A 1 121 ? -13.245 -3.969 8.072 1.00 94.06 121 VAL A CA 1
ATOM 886 C C . VAL A 1 121 ? -11.758 -3.822 7.745 1.00 94.06 121 VAL A C 1
ATOM 888 O O . VAL A 1 121 ? -11.364 -4.119 6.623 1.00 94.06 121 VAL A O 1
ATOM 891 N N . ALA A 1 122 ? -10.923 -3.433 8.710 1.00 96.56 122 ALA A N 1
ATOM 892 C CA . ALA A 1 122 ? -9.476 -3.324 8.544 1.00 96.56 122 ALA A CA 1
ATOM 893 C C . ALA A 1 122 ? -8.830 -4.669 8.219 1.00 96.56 122 ALA A C 1
ATOM 895 O O . ALA A 1 122 ? -8.082 -4.770 7.247 1.00 96.56 122 ALA A O 1
ATOM 896 N N . PHE A 1 123 ? -9.199 -5.710 8.966 1.00 96.44 123 PHE A N 1
ATOM 897 C CA . PHE A 1 123 ? -8.739 -7.068 8.709 1.00 96.44 123 PHE A CA 1
ATOM 898 C C . PHE A 1 123 ? -9.113 -7.542 7.299 1.00 96.44 123 PHE A C 1
ATOM 900 O O . PHE A 1 123 ? -8.252 -7.989 6.544 1.00 96.44 123 PHE A O 1
ATOM 907 N N . LEU A 1 124 ? -10.381 -7.390 6.905 1.00 95.56 124 LEU A N 1
ATOM 908 C CA . LEU A 1 124 ? -10.848 -7.813 5.581 1.00 95.56 124 LEU A CA 1
ATOM 909 C C . LEU A 1 124 ? -10.251 -6.967 4.448 1.00 95.56 124 LEU A C 1
ATOM 911 O O . LEU A 1 124 ? -9.939 -7.499 3.382 1.00 95.56 124 LEU A O 1
ATOM 915 N N . SER A 1 125 ? -10.053 -5.668 4.675 1.00 95.81 125 SER A N 1
ATOM 916 C CA . SER A 1 125 ? -9.392 -4.771 3.726 1.00 95.81 125 SER A CA 1
ATOM 917 C C . SER A 1 125 ? -7.931 -5.168 3.520 1.00 95.81 125 SER A C 1
ATOM 919 O O . SER A 1 125 ? -7.495 -5.293 2.377 1.00 95.81 125 SER A O 1
ATOM 921 N N . GLY A 1 126 ? -7.188 -5.414 4.604 1.00 97.00 126 GLY A N 1
ATOM 922 C CA . GLY A 1 126 ? -5.797 -5.865 4.533 1.00 97.00 126 GLY A CA 1
ATOM 923 C C . GLY A 1 126 ? -5.670 -7.216 3.842 1.00 97.00 126 GLY A C 1
ATOM 924 O O . GLY A 1 126 ? -4.876 -7.354 2.917 1.00 97.00 126 GLY A O 1
ATOM 925 N N . LEU A 1 127 ? -6.542 -8.167 4.181 1.00 96.12 127 LEU A N 1
ATOM 926 C CA . LEU A 1 127 ? -6.611 -9.466 3.511 1.00 96.12 127 LEU A CA 1
ATOM 927 C C . LEU A 1 127 ? -6.858 -9.321 2.001 1.00 96.12 127 LEU A C 1
ATOM 929 O O . LEU A 1 127 ? -6.175 -9.950 1.195 1.00 96.12 127 LEU A O 1
ATOM 933 N N . THR A 1 128 ? -7.807 -8.466 1.612 1.00 95.81 128 THR A N 1
ATOM 934 C CA . THR A 1 128 ? -8.121 -8.203 0.199 1.00 95.81 128 THR A CA 1
ATOM 935 C C . THR A 1 128 ? -6.908 -7.631 -0.532 1.00 95.81 128 THR A C 1
ATOM 937 O O . THR A 1 128 ? -6.538 -8.135 -1.588 1.00 95.81 128 THR A O 1
ATOM 940 N N . MET A 1 129 ? -6.250 -6.622 0.041 1.00 96.25 129 MET A N 1
ATOM 941 C CA . MET A 1 129 ? -5.048 -6.016 -0.540 1.00 96.25 129 MET A CA 1
ATOM 942 C C . MET A 1 129 ? -3.909 -7.022 -0.688 1.00 96.25 129 MET A C 1
ATOM 944 O O . MET A 1 129 ? -3.305 -7.097 -1.753 1.00 96.25 129 MET A O 1
ATOM 948 N N . THR A 1 130 ? -3.665 -7.832 0.341 1.00 96.75 130 THR A N 1
ATOM 949 C CA . THR A 1 130 ? -2.685 -8.925 0.339 1.00 96.75 130 THR A CA 1
ATOM 950 C C . THR A 1 130 ? -2.931 -9.887 -0.824 1.00 96.75 130 THR A C 1
ATOM 952 O O . THR A 1 130 ? -1.995 -10.206 -1.552 1.00 96.75 130 THR A O 1
ATOM 955 N N . PHE A 1 131 ? -4.179 -10.295 -1.076 1.00 95.88 131 PHE A N 1
ATOM 956 C CA . PHE A 1 131 ? -4.503 -11.139 -2.235 1.00 95.88 131 PHE A CA 1
ATOM 957 C C . PHE A 1 131 ? -4.307 -10.439 -3.584 1.00 95.88 131 PHE A C 1
ATOM 959 O O . PHE A 1 131 ? -3.994 -11.103 -4.572 1.00 95.88 131 PHE A O 1
ATOM 966 N N . LEU A 1 132 ? -4.478 -9.118 -3.643 1.00 96.81 132 LEU A N 1
ATOM 967 C CA . LEU A 1 132 ? -4.301 -8.354 -4.875 1.00 96.81 132 LEU A CA 1
ATOM 9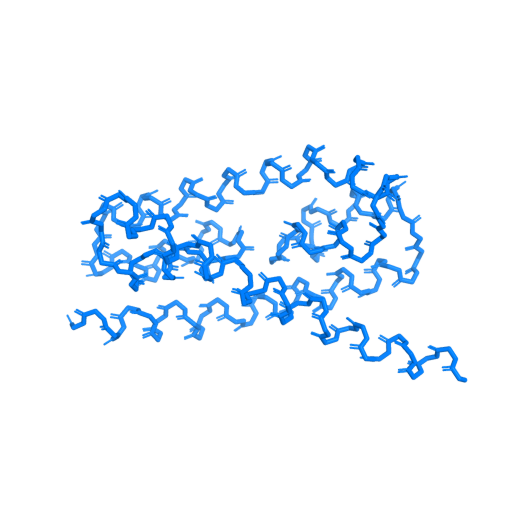68 C C . LEU A 1 132 ? -2.828 -8.171 -5.258 1.00 96.81 132 LEU A C 1
ATOM 970 O O . LEU A 1 132 ? -2.545 -8.140 -6.452 1.00 96.81 132 LEU A O 1
ATOM 974 N N . VAL A 1 133 ? -1.889 -8.091 -4.306 1.00 97.75 133 VAL A N 1
ATOM 975 C CA . VAL A 1 133 ? -0.449 -7.903 -4.598 1.00 97.75 133 VAL A CA 1
ATOM 976 C C . VAL A 1 133 ? 0.103 -8.924 -5.614 1.00 97.75 133 VAL A C 1
ATOM 978 O O . VAL A 1 133 ? 0.607 -8.494 -6.654 1.00 97.7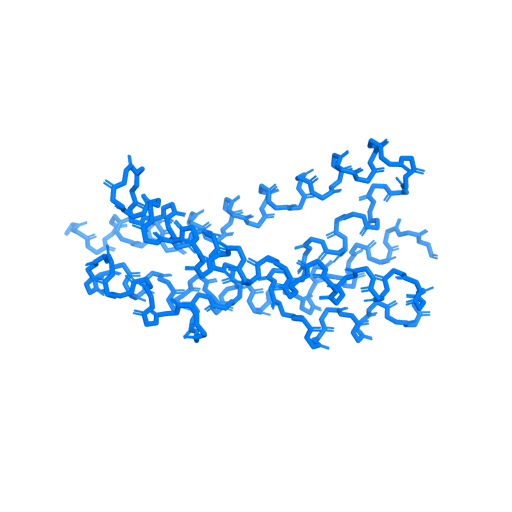5 133 VAL A O 1
ATOM 981 N N . PRO A 1 134 ? -0.006 -10.255 -5.402 1.00 97.12 134 PRO A N 1
ATOM 982 C CA . PRO A 1 134 ? 0.539 -11.245 -6.335 1.00 97.12 134 PRO A CA 1
ATOM 983 C C . PRO A 1 134 ? -0.226 -11.336 -7.662 1.00 97.12 134 PRO A C 1
ATOM 985 O O . PRO A 1 134 ? 0.191 -12.081 -8.542 1.00 97.12 134 PRO A O 1
ATOM 988 N N . VAL A 1 135 ? -1.337 -10.612 -7.821 1.00 97.69 135 VAL A N 1
ATOM 989 C CA . VAL A 1 135 ? -2.119 -10.568 -9.063 1.00 97.69 135 VAL A CA 1
ATOM 990 C C . VAL A 1 135 ? -1.824 -9.282 -9.831 1.00 97.69 135 VAL A C 1
ATOM 992 O O . VAL A 1 135 ? -1.456 -9.326 -11.000 1.00 97.69 135 VAL A O 1
ATOM 995 N N . LEU A 1 136 ? -1.944 -8.128 -9.175 1.00 98.00 136 LEU A N 1
ATOM 996 C CA . LEU A 1 136 ? -1.820 -6.821 -9.812 1.00 98.00 136 LEU A CA 1
ATOM 997 C C . LEU A 1 136 ? -0.373 -6.451 -10.128 1.00 98.00 136 LEU A C 1
ATOM 999 O O . LEU A 1 136 ? -0.132 -5.890 -11.195 1.00 98.00 136 LEU A O 1
ATOM 1003 N N . VAL A 1 137 ? 0.590 -6.777 -9.255 1.00 98.06 137 VAL A N 1
ATOM 1004 C CA . VAL A 1 137 ? 2.001 -6.457 -9.523 1.00 98.06 137 VAL A CA 1
ATOM 1005 C C . VAL A 1 137 ? 2.483 -7.159 -10.804 1.00 98.06 137 VAL A C 1
ATOM 1007 O O . VAL A 1 137 ? 2.950 -6.451 -11.696 1.00 98.06 137 VAL A O 1
ATOM 1010 N N . PRO A 1 138 ? 2.302 -8.486 -10.994 1.00 97.50 138 PRO A N 1
ATOM 1011 C CA . PRO A 1 138 ? 2.655 -9.131 -12.260 1.00 97.50 138 PRO A CA 1
ATOM 1012 C C . PRO A 1 138 ? 1.886 -8.592 -13.467 1.00 97.50 138 PRO A C 1
ATOM 1014 O O . PRO A 1 138 ? 2.475 -8.455 -14.535 1.00 97.50 138 PRO A O 1
ATOM 1017 N N . ILE A 1 139 ? 0.595 -8.260 -13.317 1.00 97.94 139 ILE A N 1
ATOM 1018 C CA . ILE A 1 139 ? -0.196 -7.674 -14.411 1.00 97.94 139 ILE A CA 1
ATOM 1019 C C . ILE A 1 139 ? 0.439 -6.363 -14.878 1.00 97.94 139 ILE A C 1
ATOM 1021 O O . ILE A 1 139 ? 0.680 -6.207 -16.072 1.00 97.94 139 ILE A O 1
ATOM 1025 N N . PHE A 1 140 ? 0.767 -5.441 -13.970 1.00 97.81 140 PHE A N 1
ATOM 1026 C CA . PHE A 1 140 ? 1.387 -4.173 -14.363 1.00 97.81 140 PHE A CA 1
ATOM 1027 C C . PHE A 1 140 ? 2.785 -4.355 -14.948 1.00 97.81 140 PHE A C 1
ATOM 1029 O O . PHE A 1 140 ? 3.103 -3.690 -15.929 1.00 97.81 140 PHE A O 1
ATOM 1036 N N . ILE A 1 141 ? 3.578 -5.291 -14.419 1.00 96.44 141 ILE A N 1
ATOM 1037 C CA . ILE A 1 141 ? 4.872 -5.636 -15.018 1.00 96.44 141 ILE A CA 1
ATOM 1038 C C . ILE A 1 141 ? 4.698 -6.193 -16.437 1.00 96.44 141 ILE A C 1
ATOM 1040 O O . ILE A 1 141 ? 5.405 -5.771 -17.342 1.00 96.44 141 ILE A O 1
ATOM 1044 N N . SER A 1 142 ? 3.711 -7.058 -16.681 1.00 95.44 142 SER A N 1
ATOM 1045 C CA . SER A 1 142 ? 3.455 -7.599 -18.027 1.00 95.44 142 SER A CA 1
ATOM 1046 C C . SER A 1 142 ? 3.016 -6.545 -19.051 1.00 95.44 142 SER A C 1
ATOM 1048 O O . SER A 1 142 ? 3.175 -6.745 -20.250 1.00 95.44 142 SER A O 1
ATOM 1050 N N . LEU A 1 143 ? 2.473 -5.413 -18.590 1.00 94.75 143 LEU A N 1
ATOM 1051 C CA . LEU A 1 143 ? 2.097 -4.282 -19.444 1.00 94.75 143 LEU A CA 1
ATOM 1052 C C . LEU A 1 143 ? 3.291 -3.387 -19.810 1.00 94.75 143 LEU A C 1
ATOM 1054 O O . LEU A 1 143 ? 3.133 -2.494 -20.643 1.00 94.75 143 LEU A O 1
ATOM 1058 N N . LEU A 1 144 ? 4.459 -3.602 -19.196 1.00 88.06 144 LEU A N 1
ATOM 1059 C CA . LEU A 1 144 ? 5.693 -2.875 -19.505 1.00 88.06 144 LEU A CA 1
ATOM 1060 C C . LEU A 1 144 ? 6.477 -3.491 -20.674 1.00 88.06 144 LEU A C 1
ATOM 1062 O O . LEU A 1 144 ? 7.230 -2.762 -21.316 1.00 88.06 144 LEU A O 1
ATOM 1066 N N . GLY A 1 145 ? 6.235 -4.769 -20.999 1.00 61.78 145 GLY A N 1
ATOM 1067 C CA . GLY A 1 145 ? 6.898 -5.496 -22.090 1.00 61.78 145 GLY A CA 1
ATOM 1068 C C . GLY A 1 145 ? 7.917 -6.502 -21.586 1.00 61.78 145 GLY A C 1
ATOM 1069 O O . GLY A 1 145 ? 9.074 -6.093 -21.360 1.00 61.78 145 GLY A O 1
#

pLDDT: mean 93.78, std 10.04, range [46.84, 98.56]

Secondary structure (DSSP, 8-state):
-HHHHHHHHHHHHHHHHHHHHHHHHHHHHHHTTS-HHHHHHHHTTTT-TTHHHHHHTTT-HHHHHHHHHHHHHHHHHHHHHHHHHHHHT-HHHHHHHHGGGGGTTTHHHHHHHS-HHHHHHHHHHHHHHHHHHHHHHHHHHHTT-

Sequence (145 aa):
QHLKQLGFKIILVPVSAAIGGIIGGMIIAAILSMPVFEGAAVAAGFGWYSLAPLIIAPYSAELSTIAFLTNVFKEILAIIFIPFVAKKIGFFEAVALGGATAMDTTLPIITRNTNSETAVVAFLSGLTMTFLVPVLVPIFISLLG

Radius of gyration: 15.11 Å; chains: 1; bounding box: 47×26×41 Å

Foldseek 3Di:
DVVVVLVVLLVCLLVVLLVVQLVVLLVVCVVVVHHSLLSNLLSLCQLVLPPSLVLCVVVDNVSSVVSNVSSPVLQVVLLVCLLVCCVPPHLSVNLSSCGLNLQPPCLVVSPVRHHPSSSVSSNSSNVVSVVRNVPRNVVSSVVVD